Protein AF-A0A819HIP7-F1 (afdb_monomer_lite)

Foldseek 3Di:
DPQDPVNLVVLDDPVVVVVLVVVLLVLLVVLLVVLVVDPQQFDDPCPVDPPDPHTDHPSDSVQSSCCLVCLLVVHHGPDDDGDPVSVVSSVVSNVVSVVVVVSSVVSD

pLDDT: mean 88.77, std 6.86, range [56.06, 96.31]

Radius of gyration: 17.58 Å; chains: 1; bounding box: 44×22×55 Å

Secondary structure (DSSP, 8-state):
-PPPTTGGGTTS-HHHHHHHHHHHHHHHHHHHHHHHH-GGGEE-S-TT-TT----EE---HHHHHHHHHHHHTT---S----SHHHHHHHHHHHHHHHHHHHHHHH--

Structure (mmCIF, N/CA/C/O backbone):
data_AF-A0A819HIP7-F1
#
_entry.id   AF-A0A819HIP7-F1
#
loop_
_atom_site.group_PDB
_atom_site.id
_atom_site.type_symbol
_atom_site.label_atom_id
_atom_site.label_alt_id
_atom_site.label_comp_id
_atom_site.label_asym_id
_atom_site.label_entity_id
_atom_site.label_seq_id
_atom_site.pdbx_PDB_ins_code
_atom_site.Cartn_x
_atom_site.Cartn_y
_atom_site.Cartn_z
_atom_site.occupancy
_atom_site.B_iso_or_equiv
_atom_site.auth_seq_id
_atom_site.auth_comp_id
_atom_site.auth_asym_id
_atom_site.auth_atom_id
_atom_site.pdbx_PDB_model_num
ATOM 1 N N . LYS A 1 1 ? -16.723 -8.542 34.510 1.00 56.06 1 LYS A N 1
ATOM 2 C CA . LYS A 1 1 ? -17.161 -9.049 33.182 1.00 56.06 1 LYS A CA 1
ATOM 3 C C . LYS A 1 1 ? -15.925 -9.636 32.511 1.00 56.06 1 LYS A C 1
ATOM 5 O O . LYS A 1 1 ? -14.926 -8.933 32.484 1.00 56.06 1 LYS A O 1
ATOM 10 N N . LYS A 1 2 ? -15.924 -10.905 32.083 1.00 67.12 2 LYS A N 1
ATOM 11 C CA . LYS A 1 2 ? -14.756 -11.464 31.378 1.00 67.12 2 LYS A CA 1
ATOM 12 C C . LYS A 1 2 ? -14.598 -10.710 30.049 1.00 67.12 2 LYS A C 1
ATOM 14 O O . LYS A 1 2 ? -15.626 -10.502 29.397 1.00 67.12 2 LYS A O 1
ATOM 19 N N . PRO A 1 3 ? -13.391 -10.251 29.679 1.00 73.25 3 PRO A N 1
ATOM 20 C CA . PRO A 1 3 ? -13.190 -9.628 28.380 1.00 73.25 3 PRO A CA 1
ATOM 21 C C . PRO A 1 3 ? -13.567 -10.633 27.288 1.00 73.25 3 PRO A C 1
ATOM 23 O O . PRO A 1 3 ? -13.315 -11.833 27.418 1.00 73.25 3 PRO A O 1
ATOM 26 N N . SER A 1 4 ? -14.240 -10.152 26.244 1.00 81.00 4 SER A N 1
ATOM 27 C CA . SER A 1 4 ? -14.518 -10.980 25.070 1.00 81.00 4 SER A CA 1
ATOM 28 C C . SER A 1 4 ? -13.207 -11.273 24.332 1.00 81.00 4 SER A C 1
ATOM 30 O O . SER A 1 4 ? -12.277 -10.468 24.387 1.00 81.00 4 SER A O 1
ATOM 32 N N . LEU A 1 5 ? -13.127 -12.402 23.623 1.00 81.19 5 LEU A N 1
ATOM 33 C CA . LEU A 1 5 ? -11.923 -12.793 22.871 1.00 81.19 5 LEU A CA 1
ATOM 34 C C . LEU A 1 5 ? -11.483 -11.734 21.839 1.00 81.19 5 LEU A C 1
ATOM 36 O O . LEU A 1 5 ? -10.304 -11.645 21.519 1.00 81.19 5 LEU A O 1
ATOM 40 N N . PHE A 1 6 ? -12.410 -10.893 21.369 1.00 82.50 6 PHE A N 1
ATOM 41 C CA . PHE A 1 6 ? -12.177 -9.842 20.373 1.00 82.50 6 PHE A CA 1
ATOM 42 C C . PHE A 1 6 ? -12.145 -8.431 20.967 1.00 82.50 6 PHE A C 1
ATOM 44 O O . PHE A 1 6 ? -12.324 -7.450 20.249 1.00 82.50 6 PHE A O 1
ATOM 51 N N . SER A 1 7 ? -11.899 -8.299 22.275 1.00 81.31 7 SER A N 1
ATOM 52 C CA . SER A 1 7 ? -11.827 -6.981 22.917 1.00 81.31 7 SER A CA 1
ATOM 53 C C . SER A 1 7 ? -10.713 -6.094 22.350 1.00 81.31 7 SER A C 1
ATOM 55 O O . SER A 1 7 ? -10.780 -4.887 22.506 1.00 81.31 7 SER A O 1
ATOM 57 N N . PHE A 1 8 ? -9.711 -6.657 21.671 1.00 82.38 8 PHE A N 1
ATOM 58 C CA . PHE A 1 8 ? -8.681 -5.867 20.996 1.00 82.38 8 PHE A CA 1
ATOM 59 C C . PHE A 1 8 ? -9.213 -5.106 19.768 1.00 82.38 8 PHE A C 1
ATOM 61 O O . PHE A 1 8 ? -8.603 -4.138 19.351 1.00 82.38 8 PHE A O 1
ATOM 68 N N . LEU A 1 9 ? -10.356 -5.491 19.189 1.00 82.94 9 LEU A N 1
ATOM 69 C CA . LEU A 1 9 ? -10.956 -4.762 18.063 1.00 82.94 9 LEU A CA 1
ATOM 70 C C . LEU A 1 9 ? -11.852 -3.602 18.515 1.00 82.94 9 LEU A C 1
ATOM 72 O O . LEU A 1 9 ? -12.215 -2.778 17.682 1.00 82.94 9 LEU A O 1
ATOM 76 N N . SER A 1 10 ? -12.203 -3.518 19.806 1.00 83.81 10 SER A N 1
ATOM 77 C CA . SER A 1 10 ? -13.145 -2.520 20.333 1.00 83.81 10 SER A CA 1
ATOM 78 C C . SER A 1 10 ? -12.712 -1.050 20.274 1.00 83.81 10 SER A C 1
ATOM 80 O O . SER A 1 10 ? -13.615 -0.214 20.258 1.00 83.81 10 SER A O 1
ATOM 82 N N . PRO A 1 11 ? -11.410 -0.687 20.235 1.00 85.19 11 PRO A N 1
ATOM 83 C CA . PRO A 1 11 ? -10.997 0.712 20.082 1.00 85.19 11 PRO A CA 1
ATOM 84 C C . PRO A 1 11 ? -11.454 1.347 18.763 1.00 85.19 11 PRO A C 1
ATOM 86 O O . PRO A 1 11 ? -11.366 2.557 18.592 1.00 85.19 11 PRO A O 1
ATOM 89 N N . LEU A 1 12 ? -11.938 0.565 17.801 1.00 84.25 12 LEU A N 1
ATOM 90 C CA . LEU A 1 12 ? -12.376 1.060 16.504 1.00 84.25 12 LEU A CA 1
ATOM 91 C C . LEU A 1 12 ? -13.693 0.382 16.109 1.00 84.25 12 LEU A C 1
ATOM 93 O O . LEU A 1 12 ? -13.893 -0.803 16.366 1.00 84.25 12 LEU A O 1
ATOM 97 N N . SER A 1 13 ? -14.600 1.116 15.461 1.00 89.56 13 SER A N 1
ATOM 98 C CA . SER A 1 13 ? -15.838 0.518 14.949 1.00 89.56 13 SER A CA 1
ATOM 99 C C . SER A 1 13 ? -15.533 -0.547 13.891 1.00 89.56 13 SER A C 1
ATOM 101 O O . SER A 1 13 ? -14.626 -0.388 13.069 1.00 89.56 13 SER A O 1
ATOM 103 N N . LEU A 1 14 ? -16.338 -1.612 13.870 1.00 88.44 14 LEU A N 1
ATOM 104 C CA . LEU A 1 14 ? -16.252 -2.685 12.876 1.00 88.44 14 LEU A CA 1
ATOM 105 C C . LEU A 1 14 ? -16.364 -2.143 11.441 1.00 88.44 14 LEU A C 1
ATOM 107 O O . LEU A 1 14 ? -15.709 -2.656 10.538 1.00 88.44 14 LEU A O 1
ATOM 111 N N . GLU A 1 15 ? -17.120 -1.064 11.236 1.00 91.62 15 GLU A N 1
ATOM 112 C CA . GLU A 1 15 ? -17.223 -0.387 9.939 1.00 91.62 15 GLU A CA 1
ATOM 113 C C . GLU A 1 15 ? -15.860 0.106 9.438 1.00 91.62 15 GLU A C 1
ATOM 115 O O . GLU A 1 15 ? -15.496 -0.130 8.288 1.00 91.62 15 GLU A O 1
ATOM 120 N N . ILE A 1 16 ? -15.062 0.730 10.309 1.00 93.31 16 ILE A N 1
ATOM 121 C CA . ILE A 1 16 ? -13.747 1.270 9.941 1.00 93.31 16 ILE A CA 1
ATOM 122 C C . ILE A 1 16 ? -12.769 0.128 9.639 1.00 93.31 16 ILE A C 1
ATOM 124 O O . ILE A 1 16 ? -11.953 0.246 8.726 1.00 93.31 16 ILE A O 1
ATOM 128 N N . TRP A 1 17 ? -12.887 -1.013 10.323 1.00 92.19 17 TRP A N 1
ATOM 129 C CA . TRP A 1 17 ? -12.127 -2.216 9.973 1.00 92.19 17 TRP A CA 1
ATOM 130 C C . TRP A 1 17 ? -12.460 -2.730 8.568 1.00 92.19 17 TRP A C 1
ATOM 132 O O . TRP A 1 17 ? -11.544 -3.038 7.803 1.00 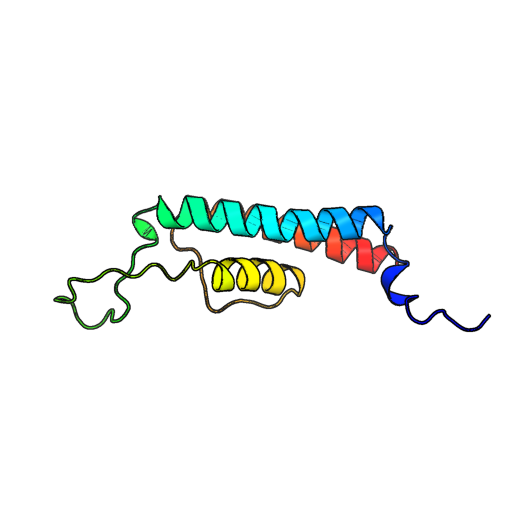92.19 17 TRP A O 1
ATOM 142 N N . ILE A 1 18 ? -13.743 -2.763 8.190 1.00 94.31 18 ILE A N 1
ATOM 143 C CA . ILE A 1 18 ? -14.162 -3.141 6.830 1.00 94.31 18 ILE A CA 1
ATOM 144 C C . ILE A 1 18 ? -13.606 -2.147 5.804 1.00 94.31 18 ILE A C 1
ATOM 146 O O . ILE A 1 18 ? -13.033 -2.567 4.795 1.00 94.31 18 ILE A O 1
ATOM 150 N N . TYR A 1 19 ? -13.711 -0.840 6.068 1.00 94.88 19 TYR A N 1
ATOM 151 C CA . TYR A 1 19 ? -13.145 0.187 5.188 1.00 94.88 19 TYR A CA 1
ATOM 152 C C . TYR A 1 19 ? -11.622 0.074 5.069 1.00 94.88 19 TYR A C 1
ATOM 154 O O . TYR A 1 19 ? -11.084 0.243 3.978 1.00 94.88 19 TYR A O 1
ATOM 162 N N . THR A 1 20 ? -10.926 -0.277 6.151 1.00 94.31 20 THR A N 1
ATOM 163 C CA . THR A 1 20 ? -9.471 -0.493 6.148 1.00 94.31 20 THR A CA 1
ATOM 164 C C . THR A 1 20 ? -9.102 -1.693 5.281 1.00 94.31 20 THR A C 1
ATOM 166 O O . THR A 1 20 ? -8.196 -1.598 4.455 1.00 94.31 20 THR A O 1
ATOM 169 N N . PHE A 1 21 ? -9.834 -2.804 5.410 1.00 94.62 21 PHE A N 1
ATOM 170 C CA . PHE A 1 21 ? -9.639 -3.980 4.564 1.00 94.62 21 PHE A CA 1
ATOM 171 C C . PHE A 1 21 ? -9.854 -3.636 3.085 1.00 94.62 21 PHE A C 1
ATOM 173 O O . PHE A 1 21 ? -8.980 -3.907 2.266 1.00 94.62 21 PHE A O 1
ATOM 180 N N . ALA A 1 22 ? -10.951 -2.955 2.741 1.00 96.06 22 ALA A N 1
ATOM 181 C CA . ALA A 1 22 ? -11.220 -2.505 1.373 1.00 96.06 22 ALA A CA 1
ATOM 182 C C . ALA A 1 22 ? -10.142 -1.540 0.836 1.00 96.06 22 ALA A C 1
ATOM 184 O O . ALA A 1 22 ? -9.747 -1.630 -0.333 1.00 96.06 22 ALA A O 1
ATOM 185 N N . ALA A 1 23 ? -9.627 -0.646 1.684 1.00 96.00 23 ALA A N 1
ATOM 186 C CA . ALA A 1 23 ? -8.564 0.284 1.322 1.00 96.00 23 ALA A CA 1
ATOM 187 C C . ALA A 1 23 ? -7.246 -0.438 0.992 1.00 96.00 23 ALA A C 1
ATOM 189 O O . ALA A 1 23 ? -6.593 -0.055 0.022 1.00 96.00 23 ALA A O 1
ATOM 190 N N . ILE A 1 24 ? -6.896 -1.520 1.705 1.00 95.50 24 ILE A N 1
ATOM 191 C CA . ILE A 1 24 ? -5.710 -2.343 1.392 1.00 95.50 24 ILE A CA 1
ATOM 192 C C . ILE A 1 24 ? -5.780 -2.864 -0.049 1.00 95.50 24 ILE A C 1
ATOM 194 O O . ILE A 1 24 ? -4.841 -2.649 -0.817 1.00 95.50 24 ILE A O 1
ATOM 198 N N . PHE A 1 25 ? -6.897 -3.485 -0.451 1.00 96.19 25 PHE A N 1
ATOM 199 C CA . PHE A 1 25 ? -7.052 -3.986 -1.827 1.00 96.19 25 PHE A CA 1
ATOM 200 C C . PHE A 1 25 ? -7.027 -2.858 -2.852 1.00 96.19 25 PHE A C 1
ATOM 202 O O . PHE A 1 25 ? -6.386 -2.988 -3.893 1.00 96.19 25 PHE A O 1
ATOM 209 N N . THR A 1 26 ? -7.697 -1.746 -2.547 1.00 96.31 26 THR A N 1
ATOM 210 C CA . THR A 1 26 ? -7.771 -0.588 -3.442 1.00 96.31 26 THR A CA 1
ATOM 211 C C . THR A 1 26 ? -6.382 -0.011 -3.702 1.00 96.31 26 THR A C 1
ATOM 213 O O . THR A 1 26 ? -5.993 0.167 -4.855 1.00 96.31 26 THR A O 1
ATOM 216 N N . VAL A 1 27 ? -5.590 0.221 -2.653 1.00 95.81 27 VAL A N 1
ATOM 217 C CA . VAL A 1 27 ? -4.230 0.758 -2.783 1.00 95.81 27 VAL A CA 1
ATOM 218 C C . VAL A 1 27 ? -3.304 -0.234 -3.473 1.00 95.81 27 VAL A C 1
ATOM 220 O O . VAL A 1 27 ? -2.551 0.167 -4.357 1.00 95.81 27 VAL A O 1
ATOM 223 N N . SER A 1 28 ? -3.390 -1.524 -3.140 1.00 95.19 28 SER A N 1
ATOM 224 C CA . SER A 1 28 ? -2.607 -2.559 -3.823 1.00 95.19 28 SER A CA 1
ATOM 225 C C . SER A 1 28 ? -2.897 -2.597 -5.324 1.00 95.19 28 SER A C 1
ATOM 227 O O . SER A 1 28 ? -1.972 -2.667 -6.131 1.00 95.19 28 SER A O 1
ATOM 229 N N . PHE A 1 29 ? -4.169 -2.488 -5.714 1.00 95.62 29 PHE A N 1
ATOM 230 C CA . PHE A 1 29 ? -4.576 -2.473 -7.116 1.00 95.62 29 PHE A CA 1
ATOM 231 C C . PHE A 1 29 ? -4.120 -1.205 -7.850 1.00 95.62 29 PHE A C 1
ATOM 233 O O . PHE A 1 29 ? -3.586 -1.290 -8.957 1.00 95.62 29 PHE A O 1
ATOM 240 N N . ILE A 1 30 ? -4.265 -0.033 -7.224 1.00 95.62 30 ILE A N 1
ATOM 241 C CA . ILE A 1 30 ? -3.797 1.241 -7.788 1.00 95.62 30 ILE A CA 1
ATOM 242 C C . ILE A 1 30 ? -2.273 1.221 -7.973 1.00 95.62 30 ILE A C 1
ATOM 244 O O . ILE A 1 30 ? -1.784 1.585 -9.044 1.00 95.62 30 ILE A O 1
ATOM 248 N N . LEU A 1 31 ? -1.524 0.753 -6.968 1.00 94.00 31 LEU A N 1
ATOM 249 C CA . LEU A 1 31 ? -0.070 0.600 -7.060 1.00 94.00 31 LEU A CA 1
ATOM 250 C C . LEU A 1 31 ? 0.321 -0.366 -8.177 1.00 94.00 31 LEU A C 1
ATOM 252 O O . LEU A 1 31 ? 1.240 -0.060 -8.929 1.00 94.00 31 LEU A O 1
ATOM 256 N N . LEU A 1 32 ? -0.392 -1.485 -8.329 1.00 93.94 32 LEU A N 1
ATOM 257 C CA . LEU A 1 32 ? -0.144 -2.440 -9.406 1.00 93.94 32 LEU A CA 1
ATOM 258 C C . LEU A 1 32 ? -0.308 -1.782 -10.783 1.00 93.94 32 LEU A C 1
ATOM 260 O O . LEU A 1 32 ? 0.589 -1.890 -11.614 1.00 93.94 32 LEU A O 1
ATOM 264 N N . ILE A 1 33 ? -1.415 -1.071 -11.022 1.00 94.12 33 ILE A N 1
ATOM 265 C CA . ILE A 1 33 ? -1.664 -0.405 -12.310 1.00 94.12 33 ILE A CA 1
ATOM 266 C C . ILE A 1 33 ? -0.582 0.636 -12.596 1.00 94.12 33 ILE A C 1
ATOM 268 O O . ILE A 1 33 ? 0.036 0.615 -13.660 1.00 94.12 33 ILE A O 1
ATOM 272 N N . ILE A 1 34 ? -0.326 1.535 -11.643 1.00 93.62 34 ILE A N 1
ATOM 273 C CA . ILE A 1 34 ? 0.625 2.634 -11.838 1.00 93.62 34 ILE A CA 1
ATOM 274 C C . ILE A 1 34 ? 2.039 2.094 -12.028 1.00 93.62 34 ILE A C 1
ATOM 276 O O . ILE A 1 34 ? 2.754 2.582 -12.903 1.00 93.62 34 ILE A O 1
ATOM 280 N N . ALA A 1 35 ? 2.434 1.073 -11.266 1.00 91.44 35 ALA A N 1
ATOM 281 C CA . ALA A 1 35 ? 3.750 0.473 -11.405 1.00 91.44 35 ALA A CA 1
ATOM 282 C C . ALA A 1 35 ? 3.929 -0.215 -12.761 1.00 91.44 35 ALA A C 1
ATOM 284 O O . ALA A 1 35 ? 5.017 -0.147 -13.323 1.00 91.44 35 ALA A O 1
ATOM 285 N N . ARG A 1 36 ? 2.886 -0.841 -13.327 1.00 90.62 36 ARG A N 1
ATOM 286 C CA . ARG A 1 36 ? 2.966 -1.429 -14.676 1.00 90.62 36 ARG A CA 1
ATOM 287 C C . ARG A 1 36 ? 3.022 -0.376 -15.777 1.00 90.62 36 ARG A C 1
ATOM 289 O O . ARG A 1 36 ? 3.732 -0.588 -16.756 1.00 90.62 36 ARG A O 1
ATOM 296 N N . CYS A 1 37 ? 2.326 0.745 -15.603 1.00 89.25 37 CYS A N 1
ATOM 297 C CA . CYS A 1 37 ? 2.329 1.847 -16.565 1.00 89.25 37 CYS A CA 1
ATOM 298 C C . CYS A 1 37 ? 3.582 2.734 -16.491 1.00 89.25 37 CYS A C 1
ATOM 300 O O . CYS A 1 37 ? 3.868 3.431 -17.458 1.00 89.25 37 CYS A O 1
ATOM 302 N N . SER A 1 38 ? 4.308 2.746 -15.368 1.00 89.81 38 SER A N 1
ATOM 303 C CA . SER A 1 38 ? 5.463 3.630 -15.157 1.00 89.81 38 SER A CA 1
ATOM 304 C C . SER A 1 38 ? 6.758 2.954 -15.630 1.00 89.81 38 SER A C 1
ATOM 306 O O . SER A 1 38 ? 7.179 1.988 -14.994 1.00 89.81 38 SER A O 1
ATOM 308 N N . PRO A 1 39 ? 7.430 3.450 -16.690 1.00 83.50 39 PRO A N 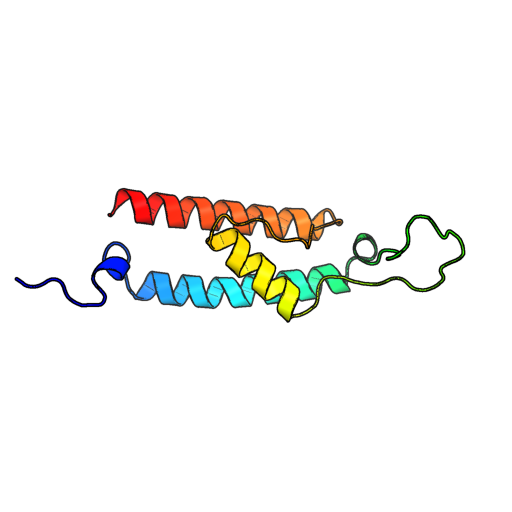1
ATOM 309 C CA . PRO A 1 39 ? 8.681 2.869 -17.187 1.00 83.50 39 PRO A CA 1
ATOM 310 C C . PRO A 1 39 ? 9.784 2.837 -16.123 1.00 83.50 39 PRO A C 1
ATOM 312 O O . PRO A 1 39 ? 10.523 1.866 -16.041 1.00 83.50 39 PRO A O 1
ATOM 315 N N . ASP A 1 40 ? 9.824 3.843 -15.243 1.00 84.06 40 ASP A N 1
ATOM 316 C CA . ASP A 1 40 ? 10.827 3.980 -14.174 1.00 84.06 40 ASP A CA 1
ATOM 317 C C . ASP A 1 40 ? 10.789 2.862 -13.112 1.00 84.06 40 ASP A C 1
ATOM 319 O O . ASP A 1 40 ? 11.702 2.760 -12.284 1.00 84.06 40 ASP A O 1
ATOM 323 N N . GLU A 1 41 ? 9.724 2.051 -13.083 1.00 88.50 41 GLU A N 1
ATOM 324 C CA . GLU A 1 41 ? 9.608 0.881 -12.199 1.00 88.50 41 GLU A CA 1
ATOM 325 C C . GLU A 1 41 ? 10.183 -0.399 -12.807 1.00 88.50 41 GLU A C 1
ATOM 327 O O . GLU A 1 41 ? 10.424 -1.372 -12.088 1.00 88.50 41 GLU A O 1
ATOM 332 N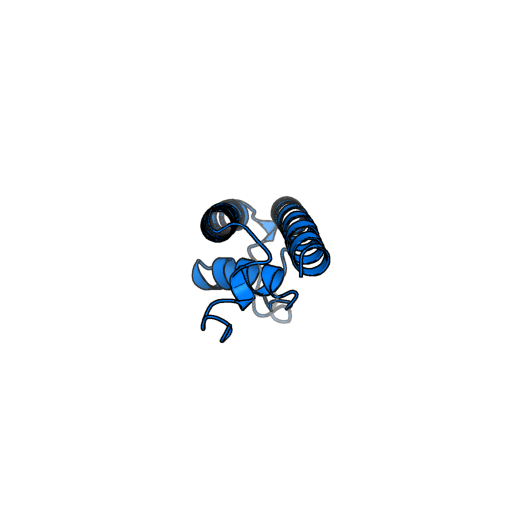 N . TRP A 1 42 ? 10.416 -0.408 -14.117 1.00 87.44 42 TRP A N 1
ATOM 333 C CA . TRP A 1 42 ? 11.063 -1.509 -14.812 1.00 87.44 42 TRP A CA 1
ATOM 334 C C . TRP A 1 42 ? 12.572 -1.349 -14.645 1.00 87.44 42 TRP A C 1
ATOM 336 O O . TRP A 1 42 ? 13.172 -0.411 -15.167 1.00 87.44 42 TRP A O 1
ATOM 346 N N . ARG A 1 43 ? 13.188 -2.234 -13.857 1.00 84.94 43 ARG A N 1
ATOM 347 C CA . ARG A 1 43 ? 14.607 -2.139 -13.490 1.00 84.94 43 ARG A CA 1
ATOM 348 C C . ARG A 1 43 ? 15.346 -3.425 -13.817 1.00 84.94 43 ARG A C 1
ATOM 350 O O . ARG A 1 43 ? 14.776 -4.511 -13.759 1.00 84.94 43 ARG A O 1
ATOM 357 N N . ASN A 1 44 ? 16.633 -3.284 -14.107 1.00 84.88 44 ASN A N 1
ATOM 358 C CA . ASN A 1 44 ? 17.536 -4.415 -14.248 1.00 84.88 44 ASN A CA 1
ATOM 359 C C . ASN A 1 44 ? 17.758 -5.066 -12.860 1.00 84.88 44 ASN A C 1
ATOM 361 O O . ASN A 1 44 ? 18.189 -4.364 -11.935 1.00 84.88 44 ASN A O 1
ATOM 365 N N . PRO A 1 45 ? 17.458 -6.367 -12.680 1.00 83.12 45 PRO A N 1
ATOM 366 C CA . PRO A 1 45 ? 17.704 -7.076 -11.422 1.00 83.12 45 PRO A CA 1
ATOM 367 C C . PRO A 1 45 ? 19.200 -7.187 -11.071 1.00 83.12 45 PRO A C 1
ATOM 369 O O . PRO A 1 45 ? 19.537 -7.284 -9.889 1.00 83.12 45 PRO A O 1
ATOM 372 N N . TYR A 1 46 ? 20.093 -7.115 -12.063 1.00 83.69 46 TYR A N 1
ATOM 373 C CA . TYR A 1 46 ? 21.545 -7.201 -11.911 1.00 83.69 46 TYR A CA 1
ATOM 374 C C . TYR A 1 46 ? 22.217 -5.878 -12.310 1.00 83.69 46 TYR A C 1
ATOM 376 O O . TYR A 1 46 ? 22.727 -5.750 -13.418 1.00 83.69 46 TYR A O 1
ATOM 384 N N . PRO A 1 47 ? 22.288 -4.880 -11.410 1.00 77.31 47 PRO A N 1
ATOM 385 C CA . PRO A 1 47 ? 22.815 -3.551 -11.743 1.00 77.31 47 PRO A CA 1
ATOM 386 C C . PRO A 1 47 ? 24.299 -3.541 -12.149 1.00 77.31 47 PRO A C 1
ATOM 388 O O . PRO A 1 47 ? 24.767 -2.551 -12.702 1.00 77.31 47 PRO A O 1
ATOM 391 N N . CYS A 1 48 ? 25.042 -4.615 -11.862 1.00 82.19 48 CYS A N 1
ATOM 392 C CA . CYS A 1 48 ? 26.445 -4.772 -12.246 1.00 82.19 48 CYS A CA 1
ATOM 393 C C . CYS A 1 48 ? 26.635 -5.297 -13.680 1.00 82.19 48 CYS A C 1
ATOM 395 O O . CYS A 1 48 ? 27.762 -5.274 -14.167 1.00 82.19 48 CYS A O 1
ATOM 397 N N . ASP A 1 49 ? 25.574 -5.788 -14.324 1.00 83.94 49 ASP A N 1
ATOM 398 C CA . ASP A 1 49 ? 25.593 -6.283 -15.699 1.00 83.94 49 ASP A CA 1
ATOM 399 C C . ASP A 1 49 ? 24.880 -5.273 -16.606 1.00 83.94 49 ASP A C 1
ATOM 401 O O . ASP A 1 49 ? 23.657 -5.125 -16.562 1.00 83.94 49 ASP A O 1
ATOM 405 N N . THR A 1 50 ? 25.657 -4.513 -17.379 1.00 74.94 50 THR A N 1
ATOM 406 C CA . THR A 1 50 ? 25.139 -3.459 -18.264 1.00 74.94 50 THR A CA 1
ATOM 407 C C . THR A 1 50 ? 24.528 -3.993 -19.555 1.00 74.94 50 THR A C 1
ATOM 409 O O . THR A 1 50 ? 23.775 -3.254 -20.184 1.00 74.94 50 THR A O 1
ATOM 412 N N . ASP A 1 51 ? 24.804 -5.249 -19.918 1.00 76.31 51 ASP A N 1
ATOM 413 C CA . ASP A 1 51 ? 24.305 -5.889 -21.146 1.00 76.31 51 ASP A CA 1
ATOM 414 C C . ASP A 1 51 ? 23.026 -6.713 -20.888 1.00 76.31 51 ASP A C 1
ATOM 416 O O . ASP A 1 51 ? 22.604 -7.531 -21.706 1.00 76.31 51 ASP A O 1
ATOM 420 N N . TYR A 1 52 ? 22.387 -6.515 -19.731 1.00 76.00 52 TYR A N 1
ATOM 421 C CA . TYR A 1 52 ? 21.171 -7.229 -19.365 1.00 76.00 52 TYR A CA 1
ATOM 422 C C . TYR A 1 52 ? 19.938 -6.616 -20.052 1.00 76.00 52 TYR A C 1
ATOM 424 O O . TYR A 1 52 ? 19.388 -5.606 -19.609 1.00 76.00 52 TYR A O 1
ATOM 432 N N . ASP A 1 53 ? 19.476 -7.259 -21.125 1.00 76.00 53 ASP A N 1
ATOM 433 C CA . ASP A 1 53 ? 18.364 -6.781 -21.966 1.00 76.00 53 ASP A CA 1
ATOM 434 C C . ASP A 1 53 ? 16.965 -6.886 -21.318 1.00 76.00 53 ASP A C 1
ATOM 436 O O . ASP A 1 53 ? 15.979 -6.380 -21.864 1.00 76.00 53 ASP A O 1
ATOM 440 N N . TYR A 1 54 ? 16.836 -7.543 -20.159 1.00 79.50 54 TYR A N 1
ATOM 441 C CA . TYR A 1 54 ? 15.543 -7.807 -19.521 1.00 79.50 54 TYR A CA 1
ATOM 442 C C . TYR A 1 54 ? 15.304 -6.899 -18.311 1.00 79.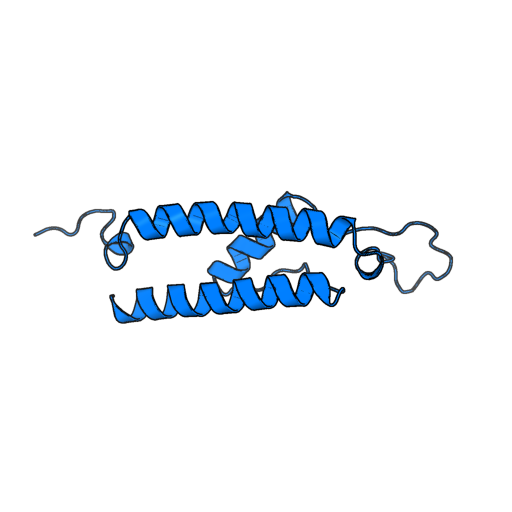50 54 TYR A C 1
ATOM 444 O O . TYR A 1 54 ? 16.032 -6.934 -17.320 1.00 79.50 54 TYR A O 1
ATOM 452 N N . LEU A 1 55 ? 14.227 -6.113 -18.364 1.00 85.06 55 LEU A N 1
ATOM 453 C CA . LEU A 1 55 ? 13.763 -5.318 -17.230 1.00 85.06 55 LEU A CA 1
ATOM 454 C C . LEU A 1 55 ? 12.665 -6.060 -16.473 1.00 85.06 55 LEU A C 1
ATOM 456 O O . LEU A 1 55 ? 11.710 -6.566 -17.068 1.00 85.06 55 LEU A O 1
ATOM 460 N N . GLU A 1 56 ? 12.756 -6.055 -15.148 1.00 84.88 56 GLU A N 1
ATOM 461 C CA . GLU A 1 56 ? 11.766 -6.670 -14.276 1.00 84.88 56 GLU A CA 1
ATOM 462 C C . GLU A 1 56 ? 11.020 -5.620 -13.458 1.00 84.88 56 GLU A C 1
ATOM 464 O O . GLU A 1 56 ? 11.581 -4.631 -12.982 1.00 84.88 56 GLU A O 1
ATOM 469 N N . ASN A 1 57 ? 9.727 -5.867 -13.256 1.00 88.94 57 ASN A N 1
ATOM 470 C CA . ASN A 1 57 ? 8.894 -5.069 -12.376 1.00 88.94 57 ASN A CA 1
ATOM 471 C C . ASN A 1 57 ? 8.603 -5.855 -11.093 1.00 88.94 57 ASN A C 1
ATOM 473 O O . ASN A 1 57 ? 7.866 -6.845 -11.106 1.00 88.94 57 ASN A O 1
ATOM 477 N N . ARG A 1 58 ? 9.156 -5.392 -9.964 1.00 87.50 58 ARG A N 1
ATOM 478 C CA . ARG A 1 58 ? 8.982 -6.054 -8.658 1.00 87.50 58 ARG A CA 1
ATOM 479 C C . ARG A 1 58 ? 7.579 -5.864 -8.061 1.00 87.50 58 ARG A C 1
ATOM 481 O O . ARG A 1 58 ? 7.260 -6.523 -7.071 1.00 87.50 58 ARG A O 1
ATOM 488 N N . PHE A 1 59 ? 6.717 -5.031 -8.650 1.00 89.75 59 PHE A N 1
ATOM 489 C CA . PHE A 1 59 ? 5.311 -4.888 -8.257 1.00 89.75 59 PHE A CA 1
ATOM 490 C C . PHE A 1 59 ? 4.455 -6.001 -8.884 1.00 89.75 59 PHE A C 1
ATOM 492 O O . PHE A 1 59 ? 3.798 -5.855 -9.923 1.00 89.75 59 PHE A O 1
ATOM 499 N N . THR A 1 60 ? 4.480 -7.161 -8.233 1.00 91.44 60 THR A N 1
ATOM 500 C CA . THR A 1 60 ? 3.506 -8.245 -8.421 1.00 91.44 60 THR A CA 1
ATOM 501 C C . THR A 1 60 ? 2.313 -8.046 -7.484 1.00 91.44 60 THR A C 1
ATOM 503 O O . THR A 1 60 ? 2.415 -7.310 -6.506 1.00 91.44 60 THR A O 1
ATOM 506 N N . VAL A 1 61 ? 1.191 -8.728 -7.744 1.00 91.69 61 VAL A N 1
ATOM 507 C CA . VAL A 1 61 ? -0.016 -8.656 -6.893 1.00 91.69 61 VAL A CA 1
ATOM 508 C C . VAL A 1 61 ? 0.318 -8.963 -5.429 1.00 91.69 61 VAL A C 1
ATOM 510 O O . VAL A 1 61 ? -0.023 -8.187 -4.535 1.00 91.69 61 VAL A O 1
ATOM 513 N N . SER A 1 62 ? 1.049 -10.055 -5.187 1.00 92.69 62 SER A N 1
ATOM 514 C CA . SER A 1 62 ? 1.475 -10.458 -3.845 1.00 92.69 62 SER A CA 1
ATOM 515 C C . SER A 1 62 ? 2.368 -9.408 -3.189 1.00 92.69 62 SER A C 1
ATOM 517 O O . SER A 1 62 ? 2.178 -9.094 -2.019 1.00 92.69 62 SER A O 1
ATOM 519 N N . ASN A 1 63 ? 3.288 -8.808 -3.948 1.00 92.31 63 ASN A N 1
ATOM 520 C CA . ASN A 1 63 ? 4.195 -7.788 -3.430 1.00 92.31 63 ASN A CA 1
ATOM 521 C C . ASN A 1 63 ? 3.478 -6.472 -3.114 1.00 92.31 63 ASN A C 1
ATOM 523 O O . ASN A 1 63 ? 3.770 -5.862 -2.092 1.00 92.31 63 ASN A O 1
ATOM 527 N N . THR A 1 64 ? 2.514 -6.046 -3.937 1.00 93.44 64 THR A N 1
ATOM 528 C CA . THR A 1 64 ? 1.690 -4.861 -3.644 1.00 93.44 64 THR A CA 1
ATOM 529 C C . THR A 1 64 ? 0.816 -5.062 -2.411 1.00 93.44 64 THR A C 1
ATOM 531 O O . THR A 1 64 ? 0.728 -4.162 -1.580 1.00 93.44 64 THR A O 1
ATOM 534 N N . LEU A 1 65 ? 0.235 -6.257 -2.246 1.00 94.00 65 LEU A N 1
ATOM 535 C CA . LEU A 1 65 ? -0.546 -6.606 -1.057 1.00 94.00 65 LEU A CA 1
ATOM 536 C C . LEU A 1 65 ? 0.335 -6.632 0.189 1.00 94.00 65 LEU A C 1
ATOM 538 O O . LEU A 1 65 ? -0.017 -6.038 1.207 1.00 94.00 65 LEU A O 1
ATOM 542 N N . TRP A 1 66 ? 1.505 -7.265 0.096 1.00 93.50 66 TRP A N 1
ATOM 543 C CA . TRP A 1 66 ? 2.472 -7.299 1.186 1.00 93.50 66 TRP A CA 1
ATOM 544 C C . TRP A 1 66 ? 2.979 -5.901 1.548 1.00 93.50 66 TRP A C 1
ATOM 546 O O . TRP A 1 66 ? 3.066 -5.575 2.726 1.00 93.50 66 TRP A O 1
ATOM 556 N N . PHE A 1 67 ? 3.230 -5.042 0.557 1.00 94.00 67 PHE A N 1
ATOM 557 C CA . PHE A 1 67 ? 3.578 -3.638 0.769 1.00 94.00 67 PHE A CA 1
ATOM 558 C C . PHE A 1 67 ? 2.476 -2.894 1.541 1.00 94.00 67 PHE A C 1
ATOM 560 O O . PHE A 1 67 ? 2.761 -2.218 2.535 1.00 94.00 67 PHE A O 1
ATOM 567 N N . SER A 1 68 ? 1.212 -3.032 1.119 1.00 93.62 68 SER A N 1
ATOM 568 C CA . SER A 1 68 ? 0.078 -2.367 1.771 1.00 93.62 68 SER A CA 1
ATOM 569 C C . SER A 1 68 ? -0.125 -2.848 3.211 1.00 93.62 68 SER A C 1
ATOM 571 O O . SER A 1 68 ? -0.296 -2.016 4.105 1.00 93.62 68 SER A O 1
ATOM 573 N N . ILE A 1 69 ? -0.058 -4.163 3.445 1.00 93.94 69 ILE A N 1
ATOM 574 C CA . ILE A 1 69 ? -0.190 -4.773 4.778 1.00 93.94 69 ILE A CA 1
ATOM 575 C C . ILE A 1 69 ? 1.002 -4.407 5.669 1.00 93.94 69 ILE A C 1
ATOM 577 O O . ILE A 1 69 ? 0.802 -3.977 6.802 1.00 93.94 69 ILE A O 1
ATOM 581 N N . GLY A 1 70 ? 2.230 -4.520 5.159 1.00 93.31 70 GLY A N 1
ATOM 582 C CA . GLY A 1 70 ? 3.447 -4.162 5.886 1.00 93.31 70 GLY A CA 1
ATOM 583 C C . GLY A 1 70 ? 3.402 -2.713 6.361 1.00 93.31 70 GLY A C 1
ATOM 584 O O . GLY A 1 70 ? 3.564 -2.453 7.551 1.00 93.31 70 GLY A O 1
ATOM 585 N N . THR A 1 71 ? 3.041 -1.781 5.472 1.00 92.69 71 THR A N 1
ATOM 586 C CA . THR A 1 71 ? 2.908 -0.357 5.824 1.00 92.69 71 THR A CA 1
ATOM 587 C C . THR A 1 71 ? 1.876 -0.133 6.938 1.00 92.69 71 THR A C 1
ATOM 589 O O . THR A 1 71 ? 2.148 0.622 7.869 1.00 92.69 71 THR A O 1
ATOM 592 N N . LEU A 1 72 ? 0.729 -0.829 6.905 1.00 92.44 72 LEU A N 1
ATOM 593 C CA . LEU A 1 72 ? -0.272 -0.778 7.982 1.00 92.44 72 LEU A CA 1
ATOM 594 C C . LEU A 1 72 ? 0.284 -1.301 9.316 1.00 92.44 72 LEU A C 1
ATOM 596 O O . LEU A 1 72 ? -0.038 -0.772 10.375 1.00 92.44 72 LEU A O 1
ATOM 600 N N . MET A 1 73 ? 1.136 -2.321 9.276 1.00 91.44 73 MET A N 1
ATOM 601 C CA . MET A 1 73 ? 1.810 -2.857 10.460 1.00 91.44 73 MET A CA 1
ATOM 602 C C . MET A 1 73 ? 3.000 -1.998 10.915 1.00 91.44 73 MET A C 1
ATOM 604 O O . MET A 1 73 ? 3.696 -2.387 11.852 1.00 91.44 73 MET A O 1
ATOM 608 N N . GLN A 1 74 ? 3.254 -0.856 10.261 1.00 89.12 74 GLN A N 1
ATOM 609 C CA . GLN A 1 74 ? 4.477 -0.055 10.407 1.00 89.12 74 GLN A CA 1
ATOM 610 C C . GLN A 1 74 ? 5.760 -0.864 10.155 1.00 89.12 74 GLN A C 1
ATOM 612 O O . GLN A 1 74 ? 6.834 -0.536 10.657 1.00 89.12 74 GLN A O 1
ATOM 617 N N . GLN A 1 75 ? 5.653 -1.927 9.360 1.00 86.69 75 GLN A N 1
ATOM 618 C CA . GLN A 1 75 ? 6.769 -2.744 8.914 1.00 86.69 75 GLN A CA 1
ATOM 619 C C . GLN A 1 75 ? 7.139 -2.323 7.491 1.00 86.69 75 GLN A C 1
ATOM 621 O O . GLN A 1 75 ? 6.288 -2.197 6.610 1.00 86.69 75 GLN A O 1
ATOM 626 N N . GLY A 1 76 ? 8.424 -2.059 7.261 1.00 83.62 76 GLY A N 1
ATOM 627 C CA . GLY A 1 76 ? 8.920 -1.814 5.910 1.00 83.62 76 GLY A CA 1
ATOM 628 C C . GLY A 1 76 ? 8.724 -3.044 5.020 1.00 83.62 76 GLY A C 1
ATOM 629 O O . GLY A 1 76 ? 8.551 -4.160 5.506 1.00 83.62 76 GLY A O 1
ATOM 630 N N . SER A 1 77 ? 8.779 -2.846 3.705 1.00 84.31 77 SER A N 1
ATOM 631 C CA . SER A 1 77 ? 8.807 -3.947 2.741 1.00 84.31 77 SER A CA 1
ATOM 632 C C . SER A 1 77 ? 10.055 -3.851 1.869 1.00 84.31 77 SER A C 1
ATOM 634 O O . SER A 1 77 ? 10.538 -2.748 1.609 1.00 84.31 77 SER A O 1
ATOM 636 N N . ASP A 1 78 ? 10.523 -4.983 1.348 1.00 81.75 78 ASP A N 1
ATOM 637 C CA . ASP A 1 78 ? 11.685 -5.040 0.445 1.00 81.75 78 ASP A CA 1
ATOM 638 C C . ASP A 1 78 ? 11.421 -4.396 -0.930 1.00 81.75 78 ASP A C 1
ATOM 640 O O . ASP A 1 78 ? 12.341 -4.146 -1.725 1.00 81.75 78 ASP A O 1
ATOM 644 N N . VAL A 1 79 ? 10.149 -4.118 -1.229 1.00 83.62 79 VAL A N 1
ATOM 645 C CA . VAL A 1 79 ? 9.717 -3.433 -2.443 1.00 83.62 79 VAL A CA 1
ATOM 646 C C . VAL A 1 79 ? 9.637 -1.938 -2.162 1.00 83.62 79 VAL A C 1
ATOM 648 O O . VAL A 1 79 ? 8.852 -1.471 -1.342 1.00 83.62 79 VAL A O 1
ATOM 651 N N . SER A 1 80 ? 10.476 -1.182 -2.867 1.00 85.44 80 SER A N 1
ATOM 652 C CA . SER A 1 80 ? 10.572 0.269 -2.742 1.00 85.44 80 SER A CA 1
ATOM 653 C C . SER A 1 80 ? 10.164 0.936 -4.059 1.00 85.44 80 SER A C 1
ATOM 655 O O . SER A 1 80 ? 10.747 0.587 -5.093 1.00 85.44 80 SER A O 1
ATOM 657 N N . PRO A 1 81 ? 9.189 1.869 -4.041 1.00 87.38 81 PRO A N 1
ATOM 658 C CA . PRO A 1 81 ? 8.743 2.585 -5.232 1.00 87.38 81 PRO A CA 1
ATOM 659 C C . PRO A 1 81 ? 9.840 3.490 -5.810 1.00 87.38 81 PRO A C 1
ATOM 661 O O . PRO A 1 81 ? 10.454 4.318 -5.119 1.00 87.38 81 PRO A O 1
ATOM 664 N N . SER A 1 82 ? 10.082 3.325 -7.108 1.00 85.94 82 SER A N 1
ATOM 665 C CA . SER A 1 82 ? 11.037 4.100 -7.899 1.00 85.94 82 SER A CA 1
ATOM 666 C C . SER A 1 82 ? 10.427 5.398 -8.404 1.00 85.94 82 SER A C 1
ATOM 668 O O . SER A 1 82 ? 10.976 6.480 -8.177 1.00 85.94 82 SER A O 1
ATOM 670 N N . ALA A 1 83 ? 9.292 5.260 -9.087 1.00 90.06 83 ALA A N 1
ATOM 671 C CA . ALA A 1 83 ? 8.660 6.313 -9.848 1.00 90.06 83 ALA A CA 1
ATOM 672 C C . ALA A 1 83 ? 8.062 7.366 -8.914 1.00 90.06 83 ALA A C 1
ATOM 674 O O . ALA A 1 83 ? 7.611 7.082 -7.802 1.00 90.06 83 ALA A O 1
ATOM 675 N N . MET A 1 84 ? 8.010 8.614 -9.377 1.00 90.19 84 MET A N 1
ATOM 676 C CA . MET A 1 84 ? 7.389 9.682 -8.591 1.00 90.19 84 MET A CA 1
ATOM 677 C C . MET A 1 84 ? 5.899 9.395 -8.330 1.00 90.19 84 MET A C 1
ATOM 679 O O . MET A 1 84 ? 5.392 9.649 -7.239 1.00 90.19 84 MET A O 1
ATOM 683 N N . SER A 1 85 ? 5.210 8.807 -9.311 1.00 91.38 85 SER A N 1
ATOM 684 C CA . SER A 1 85 ? 3.797 8.425 -9.239 1.00 91.38 85 SER A CA 1
ATOM 685 C C . SER A 1 85 ? 3.523 7.389 -8.143 1.00 91.38 85 SER A C 1
ATOM 687 O O . SER A 1 85 ? 2.646 7.594 -7.304 1.00 91.38 85 SER A O 1
ATOM 689 N N . THR A 1 86 ? 4.294 6.302 -8.101 1.00 92.00 86 THR A N 1
ATOM 690 C CA . THR A 1 86 ? 4.159 5.239 -7.093 1.00 92.00 86 THR A CA 1
ATOM 691 C C . THR A 1 86 ? 4.543 5.737 -5.702 1.00 92.00 86 THR A C 1
ATOM 693 O O . THR A 1 86 ? 3.844 5.434 -4.736 1.00 92.00 86 THR A O 1
ATOM 696 N N . ARG A 1 87 ? 5.577 6.584 -5.590 1.00 94.50 87 ARG A N 1
ATOM 697 C CA . ARG A 1 87 ? 5.969 7.229 -4.324 1.00 94.50 87 ARG A CA 1
ATOM 698 C C . ARG A 1 87 ? 4.863 8.097 -3.735 1.00 94.50 87 ARG A C 1
ATOM 700 O O . ARG A 1 87 ? 4.646 8.042 -2.528 1.00 94.50 87 ARG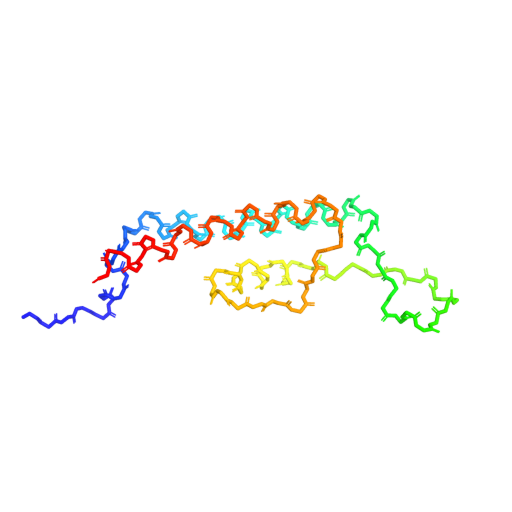 A O 1
ATOM 707 N N . LEU A 1 88 ? 4.154 8.867 -4.561 1.00 95.06 88 LEU A N 1
ATOM 708 C CA . LEU A 1 88 ? 3.036 9.694 -4.097 1.00 95.06 88 LEU A CA 1
ATOM 709 C C . LEU A 1 88 ? 1.897 8.837 -3.534 1.00 95.06 88 LEU A C 1
ATOM 711 O O . LEU A 1 88 ? 1.413 9.118 -2.439 1.00 95.06 88 LEU A O 1
ATOM 715 N N . ILE A 1 89 ? 1.510 7.765 -4.232 1.00 94.94 89 ILE A N 1
ATOM 716 C CA . ILE A 1 89 ? 0.469 6.845 -3.747 1.00 94.94 89 ILE A CA 1
ATOM 717 C 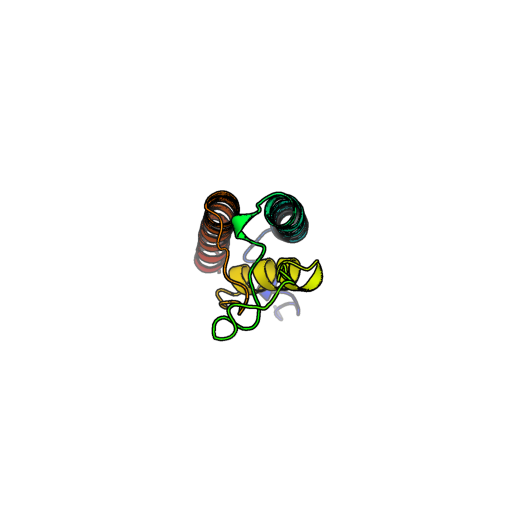C . ILE A 1 89 ? 0.895 6.170 -2.442 1.00 94.94 89 ILE A C 1
ATOM 719 O O . ILE A 1 89 ? 0.120 6.146 -1.484 1.00 94.94 89 ILE A O 1
ATOM 723 N N . SER A 1 90 ? 2.133 5.680 -2.370 1.00 94.00 90 SER A N 1
ATOM 724 C CA . SER A 1 90 ? 2.686 5.103 -1.143 1.00 94.00 90 SER A CA 1
ATOM 725 C C . SER A 1 90 ? 2.726 6.112 0.007 1.00 94.00 90 SER A C 1
ATOM 727 O O . SER A 1 90 ? 2.428 5.744 1.138 1.00 94.00 90 SER A O 1
ATOM 729 N N . GLY A 1 91 ? 3.038 7.382 -0.265 1.00 94.81 91 GLY A N 1
ATOM 730 C CA . GLY A 1 91 ? 3.027 8.453 0.734 1.00 94.81 91 GLY A CA 1
ATOM 731 C C . GLY A 1 91 ? 1.626 8.759 1.269 1.00 94.81 91 GLY A C 1
ATOM 732 O O . GLY A 1 91 ? 1.449 8.896 2.479 1.00 94.81 91 GLY A O 1
ATOM 733 N N . ILE A 1 92 ? 0.617 8.798 0.392 1.00 95.88 92 ILE A N 1
ATOM 734 C CA . ILE A 1 92 ? -0.791 8.964 0.790 1.00 95.88 92 ILE A CA 1
ATOM 735 C C . ILE A 1 92 ? -1.245 7.779 1.649 1.00 95.88 92 ILE A C 1
ATOM 737 O O . ILE A 1 92 ? -1.853 7.979 2.701 1.00 95.88 92 ILE A O 1
ATOM 741 N N . TRP A 1 93 ? -0.922 6.552 1.228 1.00 95.62 93 TRP A N 1
ATOM 742 C CA . TRP A 1 93 ? -1.232 5.346 1.996 1.00 95.62 93 TRP A CA 1
ATOM 743 C C . TRP A 1 93 ? -0.570 5.369 3.371 1.00 95.62 93 TRP A C 1
ATOM 745 O O . TRP A 1 93 ? -1.233 5.147 4.382 1.00 95.62 93 TRP A O 1
ATOM 755 N N . TRP A 1 94 ? 0.714 5.711 3.422 1.00 94.81 94 TRP A N 1
ATOM 756 C CA . TRP A 1 94 ? 1.454 5.826 4.670 1.00 94.81 94 TRP A CA 1
ATOM 757 C C . TRP A 1 94 ? 0.822 6.857 5.615 1.00 94.81 94 TRP A C 1
ATOM 759 O O . TRP A 1 94 ? 0.569 6.551 6.782 1.00 94.81 94 TRP A O 1
ATOM 769 N N . PHE A 1 95 ? 0.464 8.041 5.112 1.00 95.25 95 PHE A N 1
ATOM 770 C CA . PHE A 1 95 ? -0.208 9.067 5.913 1.00 95.25 95 PHE A CA 1
ATOM 771 C C . PHE A 1 95 ? -1.565 8.593 6.454 1.00 95.25 95 PHE A C 1
ATOM 773 O O . PHE A 1 95 ? -1.864 8.784 7.634 1.00 95.25 95 PHE A O 1
ATOM 780 N N . PHE A 1 96 ? -2.361 7.909 5.628 1.00 95.31 96 PHE A N 1
ATOM 781 C CA . PHE A 1 96 ? -3.612 7.288 6.067 1.00 95.31 96 PHE A CA 1
ATOM 782 C C . PHE A 1 96 ? -3.380 6.269 7.194 1.00 95.31 96 PHE A C 1
ATOM 784 O O . PHE A 1 96 ? -4.059 6.327 8.222 1.00 95.31 96 PHE A O 1
ATOM 791 N N . THR A 1 97 ? -2.398 5.372 7.043 1.00 94.31 97 THR A N 1
ATOM 792 C CA . THR A 1 97 ? -2.084 4.367 8.074 1.00 94.31 97 THR A CA 1
ATOM 793 C C . THR A 1 97 ? -1.632 5.005 9.385 1.00 94.31 97 THR A C 1
ATOM 795 O O . THR A 1 97 ? -2.049 4.554 10.450 1.00 94.31 97 THR A O 1
ATOM 798 N N . LEU A 1 98 ? -0.863 6.098 9.330 1.00 94.00 98 LEU A N 1
ATOM 799 C CA . LEU A 1 98 ? -0.467 6.833 10.529 1.00 94.00 98 LEU A CA 1
ATOM 800 C C . LEU A 1 98 ? -1.665 7.405 11.278 1.00 94.00 98 LEU A C 1
ATOM 802 O O . LEU A 1 98 ? -1.723 7.274 12.500 1.00 94.00 98 LEU A O 1
ATOM 806 N N . ILE A 1 99 ? -2.620 8.018 10.573 1.00 94.06 99 ILE A N 1
ATOM 807 C CA . ILE A 1 99 ? -3.839 8.546 11.199 1.00 94.06 99 ILE A CA 1
ATOM 808 C C . ILE A 1 99 ? -4.625 7.405 11.841 1.00 94.06 99 ILE A C 1
ATOM 810 O O . ILE A 1 99 ? -4.988 7.504 13.010 1.00 94.06 99 ILE A O 1
ATOM 814 N N . LEU A 1 100 ? -4.838 6.309 11.107 1.00 93.81 100 LEU A N 1
ATOM 815 C CA . LEU A 1 100 ? -5.602 5.157 11.585 1.00 93.81 100 LEU A CA 1
ATOM 816 C C . LEU A 1 100 ? -5.008 4.572 12.872 1.00 93.81 100 LEU A C 1
ATOM 818 O O . LEU A 1 100 ? -5.729 4.369 13.847 1.00 93.81 100 LEU A O 1
ATOM 822 N N . ILE A 1 101 ? -3.697 4.324 12.886 1.00 92.38 101 ILE A N 1
ATOM 823 C CA . ILE A 1 101 ? -3.012 3.760 14.053 1.00 92.38 101 ILE A CA 1
ATOM 824 C C . ILE A 1 101 ? -3.024 4.757 15.207 1.00 92.38 101 ILE A C 1
ATOM 826 O O . ILE A 1 101 ? -3.322 4.367 16.332 1.00 92.38 101 ILE A O 1
ATOM 830 N N . SER A 1 102 ? -2.770 6.039 14.934 1.00 92.44 102 SER A N 1
ATOM 831 C CA . SER A 1 102 ? -2.817 7.089 15.957 1.00 92.44 102 SER A CA 1
ATOM 832 C C . SER A 1 102 ? -4.198 7.154 16.614 1.00 92.44 102 SER A C 1
ATOM 834 O O . SER A 1 102 ? -4.299 7.183 17.840 1.00 92.44 102 SER A O 1
ATOM 836 N N . SER A 1 103 ? -5.271 7.097 15.819 1.00 93.06 103 SER A N 1
ATOM 837 C CA . SER A 1 103 ? -6.647 7.042 16.321 1.00 93.06 103 SER A CA 1
ATOM 838 C C . SER A 1 103 ? -6.935 5.763 17.104 1.00 93.06 103 SER A C 1
ATOM 840 O O . SER A 1 103 ? -7.556 5.837 18.161 1.00 93.06 103 SER A O 1
ATOM 842 N N . TYR A 1 104 ? -6.456 4.609 16.633 1.00 90.56 104 TYR A N 1
ATOM 843 C CA . TYR A 1 104 ? -6.589 3.345 17.356 1.00 90.56 104 TYR A CA 1
ATOM 844 C C . TYR A 1 104 ? -5.900 3.417 18.724 1.00 90.56 104 TYR A C 1
ATOM 846 O O . TYR A 1 104 ? -6.500 3.040 19.723 1.00 90.56 104 TYR A O 1
ATOM 854 N N . THR A 1 105 ? -4.679 3.958 18.793 1.00 90.44 105 THR A N 1
ATOM 855 C CA . THR A 1 105 ? -3.950 4.121 20.061 1.00 90.44 105 THR A CA 1
ATOM 856 C C . THR A 1 105 ? -4.558 5.176 20.980 1.00 90.44 105 THR A C 1
ATOM 858 O O . THR A 1 105 ? -4.429 5.055 22.189 1.00 90.44 105 THR A O 1
ATOM 861 N N . ALA A 1 106 ? -5.215 6.201 20.431 1.00 89.81 106 ALA A N 1
ATOM 862 C CA . ALA A 1 106 ? -5.871 7.241 21.220 1.00 89.81 106 ALA A CA 1
ATOM 863 C C . ALA A 1 106 ? -7.210 6.784 21.822 1.00 89.81 106 ALA A C 1
ATOM 865 O O . ALA A 1 106 ? -7.642 7.347 22.825 1.00 89.81 106 ALA A O 1
ATOM 866 N N . ASN A 1 107 ? -7.872 5.803 21.199 1.00 85.69 107 ASN A N 1
ATOM 867 C CA . ASN A 1 107 ? -9.153 5.251 21.653 1.00 85.69 107 ASN A CA 1
ATOM 868 C C . ASN A 1 107 ? -9.014 3.884 22.356 1.00 85.69 107 ASN A C 1
ATOM 870 O O . ASN A 1 107 ? -10.023 3.242 22.659 1.00 85.69 107 ASN A O 1
ATOM 874 N N . LEU A 1 108 ? -7.773 3.426 22.555 1.00 78.75 108 LEU A N 1
ATOM 875 C CA . LEU A 1 108 ? -7.406 2.253 23.351 1.00 78.75 108 LEU A CA 1
ATOM 876 C C . LEU A 1 108 ? -7.345 2.621 24.838 1.00 78.75 108 LEU A C 1
ATOM 878 O O . LEU A 1 108 ? -7.840 1.802 25.645 1.00 78.75 108 LEU A O 1
#

Sequence (108 aa):
KKPSLFSFLSPLSLEIWIYTFAAIFTVSFILLIIARCSPDEWRNPYPCDTDYDYLENRFTVSNTLWFSIGTLMQQGSDVSPSAMSTRLISGIWWFFTLILISSYTANL